Protein AF-C8VYM4-F1 (afdb_monomer)

Solvent-accessible surface area (backbone atoms only — not comparable to full-atom values): 9733 Å² total; per-residue (Å²): 138,80,90,66,88,85,60,57,69,68,58,53,54,53,59,56,60,54,55,56,54,57,58,52,50,49,49,43,33,50,73,73,70,37,38,70,74,72,83,70,82,66,89,59,61,75,85,69,66,100,54,96,70,79,81,69,84,85,53,58,70,70,40,48,51,52,48,50,53,35,50,50,50,46,53,50,47,36,49,53,30,52,52,53,52,51,50,39,50,53,47,23,69,76,39,28,69,62,49,64,72,62,46,86,72,89,72,96,69,86,90,58,82,61,53,53,58,67,56,44,50,52,39,52,51,51,53,47,62,76,45,43,76,82,39,61,90,36,69,65,44,51,54,53,54,59,59,63,52,54,71,54,54,62,56,51,67,76,71,110

Mean predicted aligned error: 9.29 Å

Secondary structure (DSSP, 8-state):
----TTS-HHHHHHHHHTTHHHHHHHHHIIIII-TTS-----TTS----S-S----TTS-HHHHHHHHHHHHHHHHHHHHHHHHHHHHHHHHHHSHHHHHHH--S--S----SSPPHHHHHHHHHHHHHHTGGGGTTSHHHHHHHHHHHHHHHHHHHTT-

pLDDT: mean 84.78, std 12.16, range [42.75, 96.0]

Radius of gyration: 23.22 Å; Cα contacts (8 Å, |Δi|>4): 85; chains: 1; bounding box: 75×48×58 Å

Foldseek 3Di:
DDPDPPDDPVVVVVVVVCPCVVVVLVVCLCPVVNLVVDAQDDPLDDPDDPDPDDDPVPGDPVSVVRVVVRVVVSVVSSVVSSVLLVVLQVCQVPPLPVLVVQQPDDDPDDPDSRDDSNSSVRSVVVVCVVCVVVCCVPPVNVVVVVVVVVVVVVVVVVVD

Structure (mmCIF, N/CA/C/O backbone):
data_AF-C8VYM4-F1
#
_entry.id   AF-C8VYM4-F1
#
loop_
_atom_site.group_PDB
_atom_site.id
_atom_site.type_symbol
_atom_site.label_atom_id
_atom_site.label_alt_id
_atom_site.label_comp_id
_atom_site.label_asym_id
_atom_site.label_entity_id
_atom_site.label_seq_id
_atom_site.pdbx_PDB_ins_code
_atom_site.Cartn_x
_atom_site.Cartn_y
_atom_site.Cartn_z
_atom_site.occupancy
_atom_site.B_iso_or_equiv
_atom_site.auth_seq_id
_atom_site.auth_comp_id
_atom_site.auth_asym_id
_atom_site.auth_atom_id
_atom_site.pdbx_PDB_model_num
ATOM 1 N N . MET A 1 1 ? 16.962 20.087 2.591 1.00 57.53 1 MET A N 1
ATOM 2 C CA . MET A 1 1 ?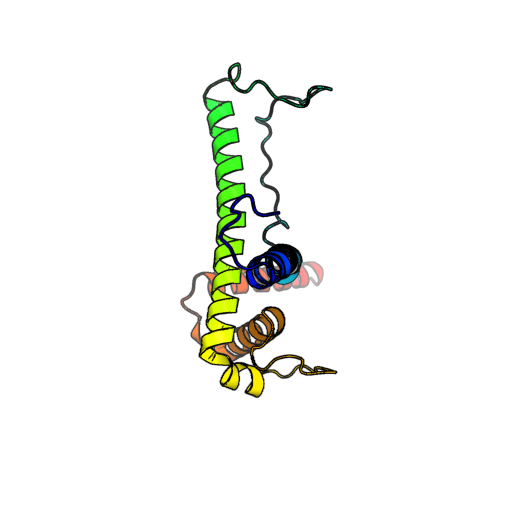 18.152 20.945 2.750 1.00 57.53 1 MET A CA 1
ATOM 3 C C . MET A 1 1 ? 19.088 20.235 3.710 1.00 57.53 1 MET A C 1
ATOM 5 O O . MET A 1 1 ? 18.606 19.774 4.736 1.00 57.53 1 MET A O 1
ATOM 9 N N . CYS A 1 2 ? 20.340 20.010 3.312 1.00 72.62 2 CYS A N 1
ATOM 10 C CA . CYS A 1 2 ? 21.289 19.152 4.026 1.00 72.62 2 CYS A CA 1
ATOM 11 C C . CYS A 1 2 ? 22.200 20.003 4.922 1.00 72.62 2 CYS A C 1
ATOM 13 O O . CYS A 1 2 ? 22.616 21.077 4.496 1.00 72.62 2 CYS A O 1
ATOM 15 N N . SER A 1 3 ? 22.477 19.544 6.145 1.00 83.31 3 SER A N 1
ATOM 16 C CA . SER A 1 3 ? 23.351 20.244 7.104 1.00 83.31 3 SER A CA 1
ATOM 17 C C . SER A 1 3 ? 24.808 19.774 7.050 1.00 83.31 3 SER A C 1
ATOM 19 O O . SER A 1 3 ? 25.659 20.381 7.691 1.00 83.31 3 SER A O 1
ATOM 21 N N . ASP A 1 4 ? 25.093 18.701 6.309 1.00 83.38 4 ASP A N 1
ATOM 22 C CA . ASP A 1 4 ? 26.449 18.186 6.130 1.00 83.38 4 ASP A CA 1
ATOM 23 C C . ASP A 1 4 ? 27.132 18.892 4.952 1.00 83.38 4 ASP A C 1
ATOM 25 O O . ASP A 1 4 ? 26.641 18.863 3.822 1.00 83.38 4 ASP A O 1
ATOM 29 N N . LEU A 1 5 ? 28.261 19.543 5.237 1.00 83.81 5 LEU A N 1
ATOM 30 C CA . LEU A 1 5 ? 29.068 20.303 4.278 1.00 83.81 5 LEU A CA 1
ATOM 31 C C . LEU A 1 5 ? 30.008 19.415 3.448 1.00 83.81 5 LEU A C 1
ATOM 33 O O . LEU A 1 5 ? 30.591 19.899 2.482 1.00 83.81 5 LEU A O 1
ATOM 37 N N . ASN A 1 6 ? 30.162 18.135 3.804 1.00 91.00 6 ASN A N 1
ATOM 38 C CA . ASN A 1 6 ? 31.071 17.211 3.117 1.00 91.00 6 ASN A CA 1
ATOM 39 C C . ASN A 1 6 ? 30.412 16.462 1.949 1.00 91.00 6 ASN A C 1
ATOM 41 O O . ASN A 1 6 ? 31.093 15.756 1.204 1.00 91.00 6 ASN A O 1
ATOM 45 N N . ILE A 1 7 ? 29.090 16.571 1.791 1.00 89.50 7 ILE A N 1
ATOM 46 C CA . ILE A 1 7 ? 28.355 15.876 0.733 1.00 89.50 7 ILE A CA 1
ATOM 47 C C . ILE A 1 7 ? 28.466 16.662 -0.572 1.00 89.50 7 ILE A C 1
ATOM 49 O O . ILE A 1 7 ? 28.211 17.864 -0.620 1.00 89.50 7 ILE A O 1
ATOM 53 N N . ASP A 1 8 ? 28.781 15.949 -1.652 1.00 92.50 8 ASP A N 1
ATOM 54 C CA . ASP A 1 8 ? 28.800 16.514 -2.997 1.00 92.50 8 ASP A CA 1
ATOM 55 C C . ASP A 1 8 ? 27.452 17.195 -3.358 1.00 92.50 8 ASP A C 1
ATOM 57 O O . ASP A 1 8 ? 26.386 16.578 -3.206 1.00 92.50 8 ASP A O 1
ATOM 61 N N . PRO A 1 9 ? 27.461 18.444 -3.868 1.00 90.69 9 PRO A N 1
ATOM 62 C CA . PRO A 1 9 ? 26.241 19.189 -4.175 1.00 90.69 9 PRO A CA 1
ATOM 63 C C . PRO A 1 9 ? 25.278 18.473 -5.134 1.00 90.69 9 PRO A C 1
ATOM 65 O O . PRO A 1 9 ? 24.059 18.578 -4.964 1.00 90.69 9 PRO A O 1
ATOM 68 N N . LEU A 1 10 ? 25.779 17.713 -6.118 1.00 93.00 10 LEU A N 1
ATOM 69 C CA . LEU A 1 10 ? 24.917 16.986 -7.059 1.00 93.00 10 LEU A CA 1
ATOM 70 C C . LEU A 1 10 ? 24.169 15.852 -6.355 1.00 93.00 10 LEU A C 1
ATOM 72 O O . LEU A 1 10 ? 22.995 15.610 -6.649 1.00 93.00 10 LEU A O 1
ATOM 76 N N . ASN A 1 11 ? 24.807 15.191 -5.387 1.00 91.94 11 ASN A N 1
ATOM 77 C CA . ASN A 1 11 ? 24.158 14.171 -4.569 1.00 91.94 11 ASN A CA 1
ATOM 78 C C . ASN A 1 11 ? 23.059 14.760 -3.677 1.00 91.94 11 ASN A C 1
ATOM 80 O O . ASN A 1 11 ? 22.003 14.141 -3.545 1.00 91.94 11 ASN A O 1
ATOM 84 N N . VAL A 1 12 ? 23.245 15.967 -3.129 1.00 92.12 12 VAL A N 1
ATOM 85 C CA . VAL A 1 12 ? 22.196 16.656 -2.353 1.00 92.12 12 VAL A CA 1
ATOM 86 C C . VAL A 1 12 ? 20.978 16.960 -3.226 1.00 92.12 12 VAL A C 1
ATOM 88 O O . VAL A 1 12 ? 19.845 16.682 -2.825 1.00 92.12 12 VAL A O 1
ATOM 91 N N . ILE A 1 13 ? 21.196 17.484 -4.436 1.00 92.50 13 ILE A N 1
ATOM 92 C CA . ILE A 1 13 ? 20.112 17.782 -5.384 1.00 92.50 13 ILE A CA 1
ATOM 93 C C . ILE A 1 13 ? 19.392 16.493 -5.795 1.00 92.50 13 ILE A C 1
ATOM 95 O O . ILE A 1 13 ? 18.161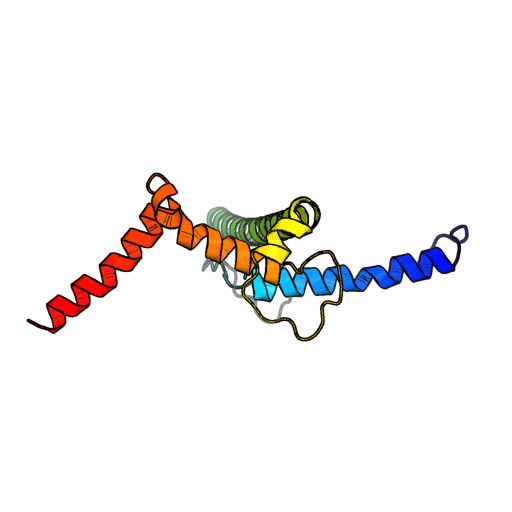 16.448 -5.790 1.00 92.50 13 ILE A O 1
ATOM 99 N N . ARG A 1 14 ? 20.138 15.424 -6.093 1.00 92.56 14 ARG A N 1
ATOM 100 C CA . ARG A 1 14 ? 19.576 14.112 -6.444 1.00 92.56 14 ARG A CA 1
ATOM 101 C C . ARG A 1 14 ? 18.788 13.490 -5.288 1.00 92.56 14 ARG A C 1
ATOM 103 O O . ARG A 1 14 ? 17.707 12.958 -5.504 1.00 92.56 14 ARG A O 1
ATOM 110 N N . ALA A 1 15 ? 19.286 13.560 -4.058 1.00 90.69 15 ALA A N 1
ATOM 111 C CA . ALA A 1 15 ? 18.559 13.064 -2.893 1.00 90.69 15 ALA A CA 1
ATOM 112 C C . ALA A 1 15 ? 17.254 13.846 -2.680 1.00 90.69 15 ALA A C 1
ATOM 114 O O . ALA A 1 15 ? 16.203 13.257 -2.431 1.00 90.69 15 ALA A O 1
ATOM 115 N N . TYR A 1 16 ? 17.304 15.173 -2.835 1.00 92.38 16 TYR A N 1
ATOM 116 C CA . TYR A 1 16 ? 16.123 16.019 -2.712 1.00 92.38 16 TYR A CA 1
ATOM 117 C C . TYR A 1 16 ? 15.109 15.781 -3.835 1.00 92.38 16 TYR A C 1
ATOM 119 O O . TYR A 1 16 ? 13.905 15.810 -3.575 1.00 92.38 16 TYR A O 1
ATOM 127 N N . SER A 1 17 ? 15.564 15.486 -5.058 1.00 92.25 17 SER A N 1
ATOM 128 C CA . SER A 1 17 ? 14.656 15.161 -6.158 1.00 92.25 17 SER A CA 1
ATOM 129 C C . SER A 1 17 ? 13.831 13.915 -5.845 1.00 92.25 17 SER A C 1
ATOM 131 O O . SER A 1 17 ? 12.649 13.901 -6.146 1.00 92.25 17 SER A O 1
ATOM 133 N N . TYR A 1 18 ? 14.351 12.926 -5.114 1.00 92.38 18 TYR A N 1
ATOM 134 C CA . TYR A 1 18 ? 13.556 11.763 -4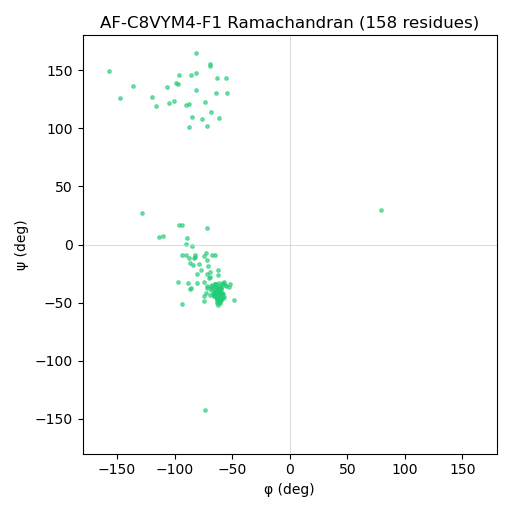.707 1.00 92.38 18 TYR A CA 1
ATOM 135 C C . TYR A 1 18 ? 12.438 12.057 -3.697 1.00 92.38 18 TYR A C 1
ATOM 137 O O . TYR A 1 18 ? 11.590 11.190 -3.484 1.00 92.38 18 TYR A O 1
ATOM 145 N N . ARG A 1 19 ? 12.356 13.263 -3.115 1.00 92.38 19 ARG A N 1
ATOM 146 C CA . ARG A 1 19 ? 11.287 13.622 -2.166 1.00 92.38 19 ARG A CA 1
ATOM 147 C C . ARG A 1 19 ? 9.885 13.467 -2.77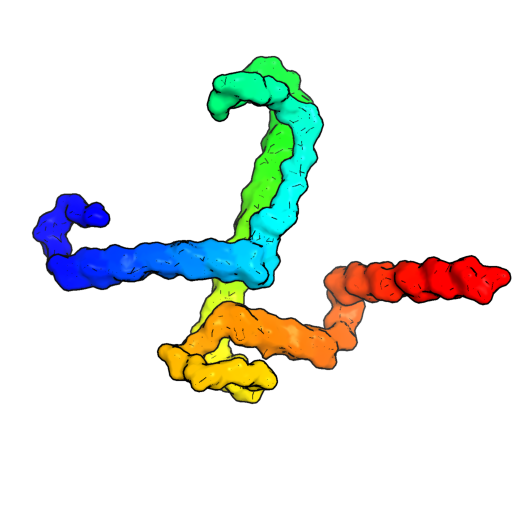2 1.00 92.38 19 ARG A C 1
ATOM 149 O O . ARG A 1 19 ? 8.969 13.072 -2.052 1.00 92.38 19 ARG A O 1
ATOM 156 N N . PHE A 1 20 ? 9.713 13.705 -4.080 1.00 92.25 20 PHE A N 1
ATOM 157 C CA . PHE A 1 20 ? 8.406 13.538 -4.737 1.00 92.25 20 PHE A CA 1
ATOM 158 C C . PHE A 1 20 ? 7.899 12.089 -4.676 1.00 92.25 20 PHE A C 1
ATOM 160 O O . PHE A 1 20 ? 6.695 11.861 -4.768 1.00 92.25 20 PHE A O 1
ATOM 167 N N . LYS A 1 21 ? 8.783 11.093 -4.487 1.00 90.81 21 LYS A N 1
ATOM 168 C CA . LYS A 1 21 ? 8.375 9.683 -4.393 1.00 90.81 21 LYS A CA 1
ATOM 169 C C . LYS A 1 21 ? 7.395 9.447 -3.247 1.00 90.81 21 LYS A C 1
ATOM 171 O O . LYS A 1 21 ? 6.486 8.645 -3.402 1.00 90.81 21 LYS A O 1
ATOM 176 N N . ILE A 1 22 ? 7.523 10.180 -2.139 1.00 91.62 22 ILE A N 1
ATOM 177 C CA . ILE A 1 22 ? 6.571 10.095 -1.023 1.00 91.62 22 ILE A CA 1
ATOM 178 C C . ILE A 1 22 ? 5.175 10.560 -1.466 1.00 91.62 22 ILE A C 1
ATOM 180 O O . ILE A 1 22 ? 4.182 9.916 -1.145 1.00 91.62 22 ILE A O 1
ATOM 184 N N . GLU A 1 23 ? 5.088 11.638 -2.248 1.00 94.38 23 GLU A N 1
ATOM 185 C CA . GLU A 1 23 ? 3.818 12.159 -2.774 1.00 94.38 23 GLU A CA 1
ATOM 186 C C . GLU A 1 23 ? 3.169 11.161 -3.748 1.00 94.38 23 GLU A C 1
ATOM 188 O O . GLU A 1 23 ? 1.961 10.923 -3.683 1.00 94.38 23 GLU A O 1
ATOM 193 N N . VAL A 1 24 ? 3.977 10.512 -4.595 1.00 91.38 24 VAL A N 1
ATOM 194 C CA . VAL A 1 24 ? 3.519 9.435 -5.489 1.00 91.38 24 VAL A CA 1
ATOM 195 C C . VAL A 1 24 ? 3.016 8.234 -4.686 1.00 91.38 24 VAL A C 1
ATOM 197 O O . VAL A 1 24 ? 1.905 7.770 -4.937 1.00 91.38 24 VAL A O 1
ATOM 200 N N . SER A 1 25 ? 3.754 7.782 -3.671 1.00 92.00 25 SER A N 1
ATOM 201 C CA . SER A 1 25 ? 3.316 6.690 -2.795 1.00 92.00 25 SER A CA 1
ATOM 202 C C . SER A 1 25 ? 2.005 7.020 -2.078 1.00 92.00 25 SER A C 1
ATOM 204 O O . SER A 1 25 ? 1.101 6.189 -2.044 1.00 92.00 25 SER A O 1
ATOM 206 N N . PHE A 1 26 ? 1.837 8.247 -1.569 1.00 93.12 26 PHE A N 1
ATOM 207 C CA . PHE A 1 26 ? 0.565 8.677 -0.980 1.00 93.12 26 PHE A CA 1
ATOM 208 C C . PHE A 1 26 ? -0.574 8.702 -2.000 1.00 93.12 26 PHE A C 1
ATOM 210 O O . PHE A 1 26 ? -1.698 8.323 -1.665 1.00 93.12 26 PHE A O 1
ATOM 217 N N . LYS A 1 27 ? -0.305 9.107 -3.247 1.00 93.50 27 LYS A N 1
ATOM 218 C CA . LYS A 1 27 ? -1.293 9.064 -4.330 1.00 93.50 27 LYS A CA 1
ATOM 219 C C . LYS A 1 27 ? -1.753 7.630 -4.594 1.00 93.50 27 LYS A C 1
ATOM 221 O O . LYS A 1 27 ? -2.959 7.397 -4.649 1.00 93.50 27 LYS A O 1
ATOM 226 N N . VAL A 1 28 ? -0.823 6.680 -4.701 1.00 93.69 28 VAL A N 1
ATOM 227 C CA . VAL A 1 28 ? -1.128 5.249 -4.875 1.00 93.69 28 VAL A CA 1
ATOM 228 C C . VAL A 1 28 ? -1.930 4.732 -3.681 1.00 93.69 28 VAL A C 1
ATOM 230 O O . VAL A 1 28 ? -3.004 4.158 -3.842 1.00 93.69 28 VAL A O 1
ATOM 233 N N . MET A 1 29 ? -1.479 5.018 -2.465 1.00 93.50 29 MET A N 1
ATOM 234 C CA . MET A 1 29 ? -2.135 4.551 -1.250 1.00 93.50 29 MET A CA 1
ATOM 235 C C . MET A 1 29 ? -3.569 5.086 -1.103 1.00 93.50 29 MET A C 1
ATOM 237 O O . MET A 1 29 ? -4.477 4.357 -0.704 1.00 93.50 29 MET A O 1
ATOM 241 N N . LYS A 1 30 ? -3.796 6.350 -1.475 1.00 92.69 30 LYS A N 1
ATOM 242 C CA . LYS A 1 30 ? -5.114 6.991 -1.433 1.00 92.69 30 LYS A CA 1
ATOM 243 C C . LYS A 1 30 ? -6.045 6.514 -2.545 1.00 92.69 30 LYS A C 1
ATOM 245 O O . LYS A 1 30 ? -7.202 6.224 -2.263 1.00 92.69 30 LYS A O 1
ATOM 250 N N . HIS A 1 31 ? -5.575 6.491 -3.791 1.00 93.12 31 HIS A N 1
ATOM 251 C CA . HIS A 1 31 ? -6.442 6.302 -4.958 1.00 93.12 31 HIS A CA 1
ATOM 252 C C . HIS A 1 31 ? -6.503 4.861 -5.456 1.00 93.12 31 HIS A C 1
ATOM 254 O O . HIS A 1 31 ? -7.540 4.454 -5.968 1.00 93.12 31 HIS A O 1
ATOM 260 N N . LEU A 1 32 ? -5.417 4.102 -5.314 1.00 92.69 32 LEU A N 1
ATOM 261 C CA . LEU A 1 32 ? -5.335 2.734 -5.812 1.00 92.69 32 LEU A CA 1
ATOM 262 C C . LEU A 1 32 ? -5.721 1.721 -4.729 1.00 92.69 32 LEU A C 1
ATOM 264 O O . LEU A 1 32 ? -6.574 0.868 -4.957 1.00 92.69 32 LEU A O 1
ATOM 268 N N . ILE A 1 33 ? -5.111 1.831 -3.545 1.00 93.00 33 ILE A N 1
ATOM 269 C CA . ILE A 1 33 ? -5.363 0.900 -2.433 1.00 93.00 33 ILE A CA 1
ATOM 270 C C . ILE A 1 33 ? -6.576 1.319 -1.599 1.00 93.00 33 ILE A C 1
ATOM 272 O O . ILE A 1 33 ? -7.348 0.470 -1.160 1.00 93.00 33 ILE A O 1
ATOM 276 N N . GLY A 1 34 ? -6.764 2.623 -1.387 1.00 92.19 34 GLY A N 1
ATOM 277 C CA . GLY A 1 34 ? -7.852 3.140 -0.559 1.00 92.19 34 GLY A CA 1
ATOM 278 C C . GLY A 1 34 ? -7.578 3.041 0.944 1.00 92.19 34 GLY A C 1
ATOM 279 O O . GLY A 1 34 ? -8.512 2.951 1.741 1.00 92.19 34 GLY A O 1
ATOM 280 N N . SER A 1 35 ? -6.312 3.100 1.364 1.00 91.62 35 SER A N 1
ATOM 281 C CA . SER A 1 35 ? -5.904 2.947 2.775 1.00 91.62 35 SER A CA 1
ATOM 282 C C . SER A 1 35 ? -6.404 4.061 3.698 1.00 91.62 35 SER A C 1
ATOM 284 O O . SER A 1 35 ? -6.287 3.958 4.913 1.00 91.62 35 SER A O 1
ATOM 286 N N . PHE A 1 36 ? -6.973 5.126 3.130 1.00 89.12 36 PHE A N 1
ATOM 287 C CA . PHE A 1 36 ? -7.591 6.239 3.857 1.00 89.12 36 PHE A CA 1
ATOM 288 C C . PHE A 1 36 ? -9.109 6.325 3.647 1.00 89.12 36 PHE A C 1
ATOM 290 O O . PHE A 1 36 ? -9.737 7.299 4.054 1.00 89.12 36 PHE A O 1
ATOM 297 N N . CYS A 1 37 ? -9.717 5.346 2.971 1.00 88.00 37 CYS A N 1
ATOM 298 C CA . CYS A 1 37 ? -11.145 5.388 2.654 1.00 88.00 37 CYS A CA 1
ATOM 299 C C . CYS A 1 37 ? -12.033 5.039 3.855 1.00 88.00 37 CYS A C 1
ATOM 301 O O . CYS A 1 37 ? -13.204 5.415 3.866 1.00 88.00 37 CYS A O 1
ATOM 303 N N . TYR A 1 38 ? -11.501 4.339 4.860 1.00 87.00 38 TYR A N 1
ATOM 304 C CA . TYR A 1 38 ? -12.266 3.917 6.028 1.00 87.00 38 TYR A CA 1
ATOM 305 C C . TYR A 1 38 ? -11.907 4.733 7.270 1.00 87.00 38 TYR A C 1
ATOM 307 O O . TYR A 1 38 ? -10.734 4.941 7.570 1.00 87.00 38 TYR A O 1
ATOM 315 N N . HIS A 1 39 ? -12.932 5.158 8.009 1.00 83.50 39 HIS A N 1
ATOM 316 C CA . HIS A 1 39 ? -12.787 5.877 9.271 1.00 83.50 39 HIS A CA 1
ATOM 317 C C . HIS A 1 39 ? -13.369 5.031 10.404 1.00 83.50 39 HIS A C 1
ATOM 319 O O . HIS A 1 39 ? -14.562 4.720 10.404 1.00 83.50 39 HIS A O 1
ATOM 325 N N . PHE A 1 40 ? -12.536 4.672 11.382 1.00 87.94 40 PHE A N 1
ATOM 326 C CA . PHE A 1 40 ? -12.989 4.002 12.600 1.00 87.94 40 PHE A CA 1
ATOM 327 C C . PHE A 1 40 ? -13.446 5.061 13.608 1.00 87.94 40 PHE A C 1
ATOM 329 O O . PHE A 1 40 ? -12.634 5.813 14.144 1.00 87.94 40 PHE A O 1
ATOM 336 N N . TRP A 1 41 ? -14.756 5.139 13.844 1.00 84.50 41 TRP A N 1
ATOM 337 C CA . TRP A 1 41 ? -15.359 6.101 14.768 1.00 84.50 41 TRP A CA 1
ATOM 338 C C . TRP A 1 41 ? -15.603 5.490 16.147 1.00 84.50 41 TRP A C 1
ATOM 340 O O . TRP A 1 41 ? -15.980 4.326 16.267 1.00 84.50 41 TRP A O 1
ATOM 350 N N . THR A 1 42 ? -15.466 6.311 17.190 1.00 85.19 42 THR A N 1
ATOM 351 C CA . THR A 1 42 ? -15.852 5.950 18.558 1.00 85.19 42 THR A CA 1
ATOM 352 C C . THR A 1 42 ? -16.592 7.089 19.246 1.00 85.19 42 THR A C 1
ATOM 354 O O . THR A 1 42 ? -16.184 8.247 19.185 1.00 85.19 42 THR A O 1
ATOM 357 N N . LEU A 1 43 ? -17.677 6.751 19.948 1.00 83.56 43 LEU A N 1
ATOM 358 C CA . LEU A 1 43 ? -18.442 7.689 20.781 1.00 83.56 43 LEU A CA 1
ATOM 359 C C . LEU A 1 43 ? -17.718 8.039 22.090 1.00 83.56 43 LEU A C 1
ATOM 361 O O . LEU A 1 43 ? -18.150 8.929 22.819 1.00 83.56 43 LEU A O 1
ATOM 365 N N . ALA A 1 44 ? -16.627 7.335 22.411 1.00 84.88 44 ALA A N 1
ATOM 366 C CA . ALA A 1 44 ? -15.838 7.581 23.612 1.00 84.88 44 ALA A CA 1
ATOM 367 C C . ALA A 1 44 ? -15.017 8.880 23.539 1.00 84.88 44 ALA A C 1
ATOM 369 O O . ALA A 1 44 ? -14.511 9.320 24.572 1.00 84.88 44 ALA A O 1
ATOM 370 N N . TRP A 1 45 ? -14.888 9.486 22.350 1.00 80.44 45 TRP A N 1
ATOM 371 C CA . TRP A 1 45 ? -14.098 10.697 22.154 1.00 80.44 45 TRP A CA 1
ATOM 372 C C . TRP A 1 45 ? -14.686 11.877 22.944 1.00 80.44 45 TRP A C 1
ATOM 374 O O . TRP A 1 45 ? -15.892 12.136 22.854 1.00 80.44 45 TRP A O 1
ATOM 384 N N . PRO A 1 46 ? -13.877 12.616 23.726 1.00 79.56 46 PRO A N 1
ATOM 385 C CA . PRO A 1 46 ? -14.360 13.821 24.383 1.00 79.56 46 PRO A CA 1
ATOM 386 C C . PRO A 1 46 ? -14.766 14.859 23.330 1.00 79.56 46 PRO A C 1
ATOM 388 O O . PRO A 1 46 ? -14.121 14.987 22.289 1.00 79.56 46 PRO A O 1
ATOM 391 N N . LYS A 1 47 ? -15.832 15.622 23.603 1.00 72.88 47 LYS A N 1
ATOM 392 C CA . LYS A 1 47 ? -16.245 16.727 22.730 1.00 72.88 47 LYS A CA 1
ATOM 393 C C . LYS A 1 47 ? -15.113 17.749 22.669 1.00 72.88 47 LYS A C 1
ATOM 395 O O . LYS A 1 47 ? -14.848 18.446 23.648 1.00 72.88 47 LYS A O 1
ATOM 400 N N . LEU A 1 48 ? -14.448 17.817 21.524 1.00 66.94 48 LEU A N 1
ATOM 401 C CA . LEU A 1 48 ? -13.433 18.819 21.263 1.00 66.94 48 LEU A CA 1
ATOM 402 C C . LEU A 1 48 ? -14.165 20.137 20.975 1.00 66.94 48 LEU A C 1
ATOM 404 O O . LEU A 1 48 ? -14.861 20.257 19.972 1.00 66.94 48 LEU A O 1
ATOM 408 N N . GLY A 1 49 ? -14.106 21.081 21.918 1.00 67.38 49 GLY A N 1
ATOM 409 C CA . GLY A 1 49 ? -14.575 22.453 21.694 1.00 67.38 49 GLY A CA 1
ATOM 410 C C . GLY A 1 49 ? -13.594 23.227 20.804 1.00 67.38 49 GLY A C 1
ATOM 411 O O . GLY A 1 49 ? -12.940 22.655 19.943 1.00 67.38 49 GLY A O 1
ATOM 412 N N . ASN A 1 50 ? -13.381 24.517 21.076 1.00 62.00 50 ASN A N 1
ATOM 413 C CA . ASN A 1 50 ? -12.398 25.351 20.356 1.00 62.00 50 ASN A CA 1
ATOM 414 C C . ASN A 1 50 ? -10.920 25.033 20.686 1.00 62.00 50 ASN A C 1
ATOM 416 O O . ASN A 1 50 ? -10.038 25.847 20.420 1.00 62.00 50 ASN A O 1
ATOM 420 N N . LYS A 1 51 ? -10.632 23.896 21.327 1.00 63.72 51 LYS A N 1
ATOM 421 C CA . LYS A 1 51 ? -9.271 23.504 21.715 1.00 63.72 51 LYS A CA 1
ATOM 422 C C . LYS A 1 51 ? -8.708 22.526 20.690 1.00 63.72 51 LYS A C 1
ATOM 424 O O . LYS A 1 51 ? -9.411 21.629 20.251 1.00 63.72 51 LYS A O 1
ATOM 429 N N . THR A 1 52 ? -7.434 22.676 20.340 1.00 64.06 52 THR A N 1
ATOM 430 C CA . THR A 1 52 ? -6.722 21.778 19.413 1.00 64.06 52 THR A CA 1
ATOM 431 C C . THR A 1 52 ? -6.268 20.476 20.076 1.00 64.06 52 THR A C 1
ATOM 433 O O . THR A 1 52 ? -5.975 19.508 19.381 1.00 64.06 52 THR A O 1
ATOM 436 N N . THR A 1 53 ? -6.240 20.429 21.411 1.00 64.50 53 THR A N 1
ATOM 437 C CA . THR A 1 53 ? -5.826 19.264 22.199 1.00 64.50 53 THR A CA 1
ATOM 438 C C . THR A 1 53 ? -6.961 18.787 23.103 1.00 64.50 53 THR A C 1
ATOM 440 O O . THR A 1 53 ? -7.541 19.557 23.871 1.00 64.50 53 THR A O 1
ATOM 443 N N . SER A 1 54 ? -7.289 17.498 23.011 1.00 65.75 54 SER A N 1
ATOM 444 C CA . SER A 1 54 ? -8.176 16.814 23.954 1.00 65.75 54 SER A CA 1
ATOM 445 C C . SER A 1 54 ? -7.361 16.228 25.104 1.00 65.75 54 SER A C 1
ATOM 447 O O . SER A 1 54 ? -6.532 15.350 24.868 1.00 65.75 54 SER A O 1
ATOM 449 N N . ASP A 1 55 ? -7.632 16.653 26.338 1.00 68.44 55 ASP A N 1
ATOM 450 C CA . ASP A 1 55 ? -7.033 16.048 27.532 1.00 68.44 55 ASP A CA 1
ATOM 451 C C . ASP A 1 55 ? -7.643 14.656 27.768 1.00 68.44 55 ASP A C 1
ATOM 453 O O . ASP A 1 55 ? -8.771 14.514 28.245 1.00 68.44 55 ASP A O 1
ATOM 457 N N . LEU A 1 56 ? -6.901 13.608 27.398 1.00 70.75 56 LEU A N 1
ATOM 458 C CA . LEU A 1 56 ? -7.331 12.205 27.521 1.00 70.75 56 LEU A CA 1
ATOM 459 C C . LEU A 1 56 ? -7.104 11.622 28.928 1.00 70.75 56 LEU A C 1
ATOM 461 O O . LEU A 1 56 ? -7.617 10.548 29.249 1.00 70.75 56 LEU A O 1
ATOM 465 N N . THR A 1 57 ? -6.353 12.322 29.779 1.00 71.81 57 THR A N 1
ATOM 466 C CA . THR A 1 57 ? -5.964 11.889 31.132 1.00 71.81 57 THR A CA 1
ATOM 467 C C . THR A 1 57 ? -7.130 11.843 32.118 1.00 71.81 57 THR A C 1
ATOM 469 O O . THR A 1 57 ? -7.125 11.008 33.014 1.00 71.81 57 THR A O 1
ATOM 472 N N . ASN A 1 58 ? -8.165 12.664 31.916 1.00 72.56 58 ASN A N 1
ATOM 473 C CA . ASN A 1 58 ? -9.342 12.731 32.794 1.00 72.56 58 ASN A CA 1
ATOM 474 C C . ASN A 1 58 ? -10.473 11.760 32.396 1.00 72.56 58 ASN A C 1
ATOM 476 O O . ASN A 1 58 ? -11.572 11.821 32.950 1.00 72.56 58 ASN A O 1
ATOM 480 N N . LEU A 1 59 ? -10.252 10.888 31.407 1.00 77.56 59 LEU A N 1
ATOM 481 C CA . LEU A 1 59 ? -11.256 9.924 30.953 1.00 77.56 59 LEU A CA 1
ATOM 482 C C . LEU A 1 59 ? -11.235 8.641 31.794 1.00 77.56 59 LEU A C 1
ATOM 484 O O . LEU A 1 59 ? -10.183 8.147 32.182 1.00 77.56 59 LEU A O 1
ATOM 488 N N . SER A 1 60 ? -12.409 8.036 31.990 1.00 82.56 60 SER A N 1
ATOM 489 C CA . SER A 1 60 ? -12.527 6.688 32.564 1.00 82.56 60 SER A CA 1
ATOM 490 C C . SER A 1 60 ? -11.703 5.669 31.767 1.00 82.56 60 SER A C 1
ATOM 492 O O . SER A 1 60 ? -11.741 5.705 30.531 1.00 82.56 60 SER A O 1
ATOM 494 N N . SER A 1 61 ? -11.084 4.697 32.442 1.00 84.06 61 SER A N 1
ATOM 495 C CA . SER A 1 61 ? -10.233 3.667 31.820 1.00 84.06 61 SER A CA 1
ATOM 496 C C . SER A 1 61 ? -10.913 2.928 30.658 1.00 84.06 61 SER A C 1
ATOM 498 O O . SER A 1 61 ? -10.286 2.677 29.634 1.00 84.06 61 SER A O 1
ATOM 500 N N . GLN A 1 62 ? -12.222 2.660 30.749 1.00 86.50 62 GLN A N 1
ATOM 501 C CA . GLN A 1 62 ? -12.983 2.010 29.673 1.00 86.50 62 GLN A CA 1
ATOM 502 C C . GLN A 1 62 ? -13.060 2.865 28.393 1.00 86.50 62 GLN A C 1
ATOM 504 O O . GLN A 1 62 ? -12.899 2.358 27.285 1.00 86.50 62 GLN A O 1
ATOM 509 N N . LYS A 1 63 ? -13.262 4.183 28.521 1.00 86.12 63 LYS A N 1
ATOM 510 C CA . LYS A 1 63 ? -13.273 5.104 27.370 1.00 86.12 63 LYS A CA 1
ATOM 511 C C . LYS A 1 63 ? -11.886 5.246 26.747 1.00 86.12 63 LYS A C 1
ATOM 513 O O . LYS A 1 63 ? -11.783 5.289 25.525 1.00 86.12 63 LYS A O 1
ATOM 518 N N . GLN A 1 64 ? -10.831 5.262 27.563 1.00 86.19 64 GLN A N 1
ATOM 519 C CA . GLN A 1 64 ? -9.451 5.270 27.070 1.00 86.19 64 GLN A CA 1
ATOM 520 C C . GLN A 1 64 ? -9.142 4.014 26.247 1.00 86.19 64 GLN A C 1
ATOM 522 O O . GLN A 1 64 ? -8.589 4.126 25.157 1.00 86.19 64 GLN A O 1
ATOM 527 N N . GLN A 1 65 ? -9.571 2.834 26.707 1.00 89.62 65 GLN A N 1
ATOM 528 C CA . GLN A 1 65 ? -9.409 1.583 25.957 1.00 89.62 65 GLN A CA 1
ATOM 529 C C . GLN A 1 65 ? -10.141 1.602 24.608 1.00 89.62 65 GLN A C 1
ATOM 531 O O . GLN A 1 65 ? -9.587 1.152 23.605 1.00 89.62 65 GLN A O 1
ATOM 536 N N . LEU A 1 66 ? -11.360 2.152 24.550 1.00 90.19 66 LEU A N 1
ATOM 537 C CA . LEU A 1 66 ? -12.111 2.287 23.294 1.00 90.19 66 LEU A CA 1
ATOM 538 C C . LEU A 1 66 ? -11.425 3.240 22.307 1.00 90.19 66 LEU A C 1
ATOM 540 O O . LEU A 1 66 ? -11.374 2.956 21.109 1.00 90.19 66 LEU A O 1
ATOM 544 N N . ILE A 1 67 ? -10.879 4.352 22.802 1.00 89.25 67 ILE A N 1
ATOM 545 C CA . ILE A 1 67 ? -10.096 5.300 22.000 1.00 89.25 67 ILE A CA 1
ATOM 546 C C . ILE A 1 67 ? -8.828 4.627 21.471 1.00 89.25 67 ILE A C 1
ATOM 548 O O . ILE A 1 67 ? -8.598 4.641 20.264 1.00 89.25 67 ILE A O 1
ATOM 552 N N . ALA A 1 68 ? -8.058 3.973 22.343 1.00 90.75 68 ALA A N 1
ATOM 553 C CA . ALA A 1 68 ? -6.841 3.261 21.964 1.00 90.75 68 ALA A CA 1
ATOM 554 C C . ALA A 1 68 ? -7.118 2.164 20.925 1.00 90.75 68 ALA A C 1
ATOM 556 O O . ALA A 1 68 ? -6.397 2.052 19.940 1.00 90.75 68 ALA A O 1
ATOM 557 N N . SER A 1 69 ? -8.206 1.408 21.088 1.00 92.06 69 SER A N 1
ATOM 558 C CA . SER A 1 69 ? -8.614 0.375 20.126 1.00 92.06 69 SER A CA 1
ATOM 559 C C . SER A 1 69 ? -8.978 0.968 18.764 1.00 92.06 69 SER A C 1
ATOM 561 O O . SER A 1 69 ? -8.654 0.387 17.732 1.00 92.06 69 SER A O 1
ATOM 563 N N . SER A 1 70 ? -9.621 2.139 18.752 1.00 91.88 70 SER A N 1
ATOM 564 C CA . SER A 1 70 ? -9.984 2.837 17.514 1.00 91.88 70 SER A CA 1
ATOM 565 C C . SER A 1 70 ? -8.748 3.367 16.789 1.00 91.88 70 SER A C 1
ATOM 567 O O . SER A 1 70 ? -8.628 3.185 15.582 1.00 91.88 70 SER A O 1
ATOM 569 N N . ILE A 1 71 ? -7.802 3.962 17.525 1.00 91.38 71 ILE A N 1
ATOM 570 C CA . ILE A 1 71 ? -6.518 4.421 16.977 1.00 91.38 71 ILE A CA 1
ATOM 571 C C . ILE A 1 71 ? -5.726 3.233 16.424 1.00 91.38 71 ILE A C 1
ATOM 573 O O . ILE A 1 71 ? -5.307 3.276 15.273 1.00 91.38 71 ILE A O 1
ATOM 577 N N . ASN A 1 72 ? -5.612 2.142 17.183 1.00 94.50 72 ASN A N 1
ATOM 578 C CA . ASN A 1 72 ? -4.923 0.932 16.739 1.00 94.50 72 ASN A CA 1
ATOM 579 C C . ASN A 1 72 ? -5.557 0.340 15.466 1.00 94.50 72 ASN A C 1
ATOM 581 O O . ASN A 1 72 ? -4.853 -0.118 14.571 1.00 94.50 72 ASN A O 1
ATOM 585 N N . ALA A 1 73 ? -6.888 0.391 15.338 1.00 94.06 73 ALA A N 1
ATOM 586 C CA . ALA A 1 73 ? -7.572 -0.023 14.114 1.00 94.06 73 ALA A CA 1
ATOM 587 C C . ALA A 1 73 ? -7.247 0.892 12.917 1.00 94.06 73 ALA A C 1
ATOM 589 O O . ALA A 1 73 ? -7.011 0.388 11.818 1.00 94.06 73 ALA A O 1
ATOM 590 N N . ILE A 1 74 ? -7.191 2.216 13.123 1.00 93.00 74 ILE A N 1
ATOM 591 C CA . ILE A 1 74 ? -6.787 3.187 12.090 1.00 93.00 74 ILE A CA 1
ATOM 592 C C . ILE A 1 74 ? -5.343 2.925 11.653 1.00 93.00 74 ILE A C 1
ATOM 594 O O . ILE A 1 74 ? -5.081 2.773 10.460 1.00 93.00 74 ILE A O 1
ATOM 598 N N . GLU A 1 75 ? -4.416 2.835 12.606 1.00 93.88 75 GLU A N 1
ATOM 599 C CA . GLU A 1 75 ? -2.997 2.584 12.347 1.00 93.88 75 GLU A CA 1
ATOM 600 C C . GLU A 1 75 ? -2.792 1.248 11.632 1.00 93.88 75 GLU A C 1
ATOM 602 O O . GLU A 1 75 ? -2.104 1.187 10.613 1.00 93.88 75 GLU A O 1
ATOM 607 N N . GLY A 1 76 ? -3.441 0.184 12.112 1.00 94.88 76 GLY A N 1
ATOM 608 C CA . GLY A 1 76 ? -3.397 -1.136 11.492 1.00 94.88 76 GLY A CA 1
ATOM 609 C C . GLY A 1 76 ? -3.912 -1.123 10.053 1.00 94.88 76 GLY A C 1
ATOM 610 O O . GLY A 1 76 ? -3.262 -1.665 9.161 1.00 94.88 76 GLY A O 1
ATOM 611 N N . PHE A 1 77 ? -5.040 -0.457 9.796 1.00 94.56 77 PHE A N 1
ATOM 612 C CA . PHE A 1 77 ? -5.607 -0.352 8.452 1.00 94.56 77 PHE A CA 1
ATOM 613 C C . PHE A 1 77 ? -4.679 0.388 7.480 1.00 94.56 77 PHE A C 1
ATOM 615 O O . PHE A 1 77 ? -4.424 -0.104 6.377 1.00 94.56 77 PHE A O 1
ATOM 622 N N . VAL A 1 78 ? -4.114 1.524 7.899 1.00 94.19 78 VAL A N 1
ATOM 623 C CA . VAL A 1 78 ? -3.146 2.273 7.085 1.00 94.19 78 VAL A CA 1
ATOM 624 C C . VAL A 1 78 ? -1.883 1.441 6.843 1.00 94.19 78 VAL A C 1
ATOM 626 O O . VAL A 1 78 ? -1.413 1.375 5.707 1.00 94.19 78 VAL A O 1
ATOM 629 N N . ASN A 1 79 ? -1.377 0.738 7.861 1.00 95.06 79 ASN A N 1
ATOM 630 C CA . ASN A 1 79 ? -0.208 -0.138 7.741 1.00 95.06 79 ASN A CA 1
ATOM 631 C C . ASN A 1 79 ? -0.430 -1.283 6.747 1.00 95.06 79 ASN A C 1
ATOM 633 O O . ASN A 1 79 ? 0.441 -1.536 5.913 1.00 95.06 79 ASN A O 1
ATOM 637 N N . PHE A 1 80 ? -1.593 -1.943 6.766 1.00 94.94 80 PHE A N 1
ATOM 638 C CA . PHE A 1 80 ? -1.925 -2.945 5.746 1.00 94.94 80 PHE A CA 1
ATOM 639 C C . PHE A 1 80 ? -1.932 -2.341 4.342 1.00 94.94 80 PHE A C 1
ATOM 64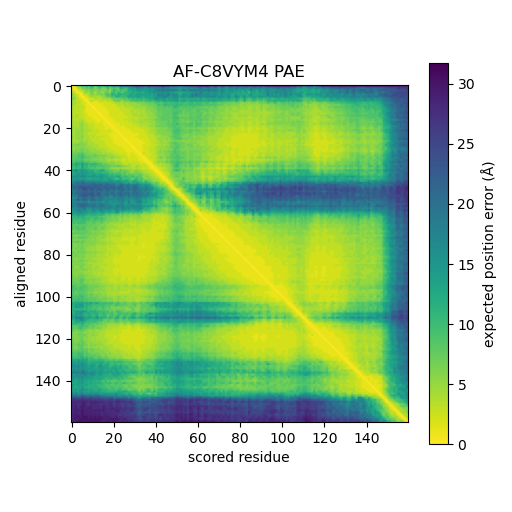1 O O . PHE A 1 80 ? -1.440 -2.957 3.398 1.00 94.94 80 PHE A O 1
ATOM 648 N N . GLY A 1 81 ? -2.420 -1.110 4.216 1.00 94.19 81 GLY A N 1
ATOM 649 C CA . GLY A 1 81 ? -2.353 -0.335 2.989 1.00 94.19 81 GLY A CA 1
ATOM 650 C C . GLY A 1 81 ? -0.930 -0.069 2.485 1.00 94.19 81 GLY A C 1
ATOM 651 O O . GLY A 1 81 ? -0.641 -0.251 1.297 1.00 94.19 81 GLY A O 1
ATOM 652 N N . CYS A 1 82 ? -0.026 0.325 3.386 1.00 94.38 82 CYS A N 1
ATOM 653 C CA . CYS A 1 82 ? 1.398 0.497 3.092 1.00 94.38 82 CYS A CA 1
ATOM 654 C C . CYS A 1 82 ? 2.033 -0.819 2.624 1.00 94.38 82 CYS A C 1
ATOM 656 O O . CYS A 1 82 ? 2.714 -0.844 1.600 1.00 94.38 82 CYS A O 1
ATOM 658 N N . ILE A 1 83 ? 1.772 -1.921 3.336 1.00 95.81 83 ILE A N 1
ATOM 659 C CA . ILE A 1 83 ? 2.298 -3.252 3.002 1.00 95.81 83 ILE A CA 1
ATOM 660 C C . ILE A 1 83 ? 1.796 -3.695 1.625 1.00 95.81 83 ILE A C 1
ATOM 662 O O . ILE A 1 83 ? 2.595 -4.122 0.796 1.00 95.81 83 ILE A O 1
ATOM 666 N N . ALA A 1 84 ? 0.499 -3.544 1.343 1.00 95.31 84 ALA A N 1
ATOM 667 C CA . ALA A 1 84 ? -0.075 -3.880 0.041 1.00 95.31 84 ALA A CA 1
ATOM 668 C C . ALA A 1 84 ? 0.582 -3.081 -1.096 1.00 95.31 84 ALA A C 1
ATOM 670 O O . ALA A 1 84 ? 0.926 -3.651 -2.131 1.00 95.31 84 ALA A O 1
ATOM 671 N N . THR A 1 85 ? 0.821 -1.783 -0.883 1.00 95.31 85 THR A N 1
ATOM 672 C CA . THR A 1 85 ? 1.532 -0.932 -1.851 1.00 95.31 85 THR A CA 1
ATOM 673 C C . THR A 1 85 ? 2.962 -1.429 -2.085 1.00 95.31 85 THR A C 1
ATOM 675 O O . THR A 1 85 ? 3.386 -1.563 -3.230 1.00 95.31 85 THR A O 1
ATOM 678 N N . GLY A 1 86 ? 3.688 -1.773 -1.017 1.00 94.88 86 GLY A N 1
ATOM 679 C CA . GLY A 1 86 ? 5.041 -2.327 -1.116 1.00 94.88 86 GLY A CA 1
ATOM 680 C C . GLY A 1 86 ? 5.086 -3.669 -1.852 1.00 94.88 86 GLY A C 1
ATOM 681 O O . GLY A 1 86 ? 5.978 -3.896 -2.665 1.00 94.88 86 GLY A O 1
ATOM 682 N N . ILE A 1 87 ? 4.093 -4.539 -1.641 1.00 95.94 87 ILE A N 1
ATOM 683 C CA . ILE A 1 87 ? 3.972 -5.808 -2.373 1.00 95.94 87 ILE A CA 1
ATOM 684 C C . ILE A 1 87 ? 3.797 -5.550 -3.874 1.00 95.94 87 ILE A C 1
ATOM 686 O O . ILE A 1 87 ? 4.479 -6.189 -4.675 1.00 95.94 87 ILE A O 1
ATOM 690 N N . LEU A 1 88 ? 2.949 -4.593 -4.271 1.00 94.94 88 LEU A N 1
ATOM 691 C CA . LEU A 1 88 ? 2.801 -4.222 -5.684 1.00 94.94 88 LEU A CA 1
ATOM 692 C C . LEU A 1 88 ? 4.126 -3.742 -6.288 1.00 94.94 88 LEU A C 1
ATOM 694 O O . LEU A 1 88 ? 4.460 -4.139 -7.400 1.00 94.94 88 LEU A O 1
ATOM 698 N N . GLN A 1 89 ? 4.900 -2.944 -5.551 1.00 94.44 89 GLN A N 1
ATOM 699 C CA . GLN A 1 89 ? 6.204 -2.447 -6.003 1.00 94.44 89 GLN A CA 1
ATOM 700 C C . GLN A 1 89 ? 7.233 -3.572 -6.164 1.00 94.44 89 GLN A C 1
ATOM 702 O O . GLN A 1 89 ? 7.947 -3.619 -7.163 1.00 94.44 89 GLN A O 1
ATOM 707 N N . ILE A 1 90 ? 7.281 -4.514 -5.219 1.00 95.88 90 ILE A N 1
ATOM 708 C CA . ILE A 1 90 ? 8.153 -5.694 -5.310 1.00 95.88 90 ILE A CA 1
ATOM 709 C C . ILE A 1 90 ? 7.779 -6.539 -6.533 1.00 95.88 90 ILE A C 1
ATOM 711 O O . ILE A 1 90 ? 8.658 -6.982 -7.271 1.00 95.88 90 ILE A O 1
ATOM 715 N N . ILE A 1 91 ? 6.482 -6.740 -6.778 1.00 95.12 91 ILE A N 1
ATOM 716 C CA . ILE A 1 91 ? 5.995 -7.477 -7.948 1.00 95.12 91 ILE A CA 1
ATOM 717 C C . ILE A 1 91 ? 6.353 -6.740 -9.247 1.00 95.12 91 ILE A C 1
ATOM 719 O O . ILE A 1 91 ? 6.805 -7.383 -10.193 1.00 95.12 91 ILE A O 1
ATOM 723 N N . ALA A 1 92 ? 6.211 -5.412 -9.283 1.00 94.00 92 ALA A N 1
ATOM 724 C CA . ALA A 1 92 ? 6.567 -4.593 -10.440 1.00 94.00 92 ALA A CA 1
ATOM 725 C C . ALA A 1 92 ? 8.039 -4.761 -10.837 1.00 94.00 92 ALA A C 1
ATOM 727 O O . ALA A 1 92 ? 8.332 -4.901 -12.019 1.00 94.00 92 ALA A O 1
ATOM 728 N N . ILE A 1 93 ? 8.944 -4.799 -9.853 1.00 94.75 93 ILE A N 1
ATOM 729 C CA . ILE A 1 93 ? 10.389 -4.946 -10.079 1.00 94.75 93 ILE A CA 1
ATOM 730 C C . ILE A 1 93 ? 10.751 -6.387 -10.468 1.00 94.75 93 ILE A C 1
ATOM 732 O O . ILE A 1 93 ? 11.529 -6.603 -11.390 1.00 94.75 93 ILE A O 1
ATOM 736 N N . ASN A 1 94 ? 10.192 -7.389 -9.785 1.00 96.00 94 ASN A N 1
ATOM 737 C CA . ASN A 1 94 ? 10.591 -8.786 -9.991 1.00 96.00 94 ASN A CA 1
ATOM 738 C C . ASN A 1 94 ? 9.950 -9.439 -11.225 1.00 96.00 94 ASN A C 1
ATOM 740 O O . ASN A 1 94 ? 10.495 -10.402 -11.765 1.00 96.00 94 ASN A O 1
ATOM 744 N N . HIS A 1 95 ? 8.782 -8.957 -11.662 1.00 93.56 95 HIS A N 1
ATOM 745 C CA . HIS A 1 95 ? 7.976 -9.596 -12.708 1.00 93.56 95 HIS A CA 1
ATOM 746 C C . HIS A 1 95 ? 7.575 -8.641 -13.843 1.00 93.56 95 HIS A C 1
ATOM 748 O O . HIS A 1 95 ? 6.571 -8.878 -14.518 1.00 93.56 95 HIS A O 1
ATOM 754 N N . GLU A 1 96 ? 8.372 -7.600 -14.104 1.00 92.81 96 GLU A N 1
ATOM 755 C CA . GLU A 1 96 ? 8.094 -6.558 -15.108 1.00 92.81 96 GLU A CA 1
ATOM 756 C C . GLU A 1 96 ? 7.671 -7.126 -16.478 1.00 92.81 96 GLU A C 1
ATOM 758 O O . GLU A 1 96 ? 6.644 -6.737 -17.032 1.00 92.81 96 GLU A O 1
ATOM 763 N N . ARG A 1 97 ? 8.405 -8.121 -17.004 1.00 91.25 97 ARG A N 1
ATOM 764 C CA . ARG A 1 97 ? 8.167 -8.681 -18.345 1.00 91.25 97 ARG A CA 1
ATOM 765 C C . ARG A 1 97 ? 6.833 -9.407 -18.425 1.00 91.25 97 ARG A C 1
ATOM 767 O O . ARG A 1 97 ? 6.115 -9.259 -19.408 1.00 91.25 97 ARG A O 1
ATOM 774 N N . TYR A 1 98 ? 6.511 -10.181 -17.392 1.00 92.25 98 TYR A N 1
ATOM 775 C CA . TYR A 1 98 ? 5.263 -10.933 -17.330 1.00 92.25 98 TYR A CA 1
ATOM 776 C C . TYR A 1 98 ? 4.065 -9.985 -17.246 1.00 92.25 98 TYR A C 1
ATOM 778 O O . TYR A 1 98 ? 3.093 -10.147 -17.978 1.00 92.25 98 TYR A O 1
ATOM 786 N N . ILE A 1 99 ? 4.165 -8.955 -16.403 1.00 92.88 99 ILE A N 1
ATOM 787 C CA . ILE A 1 99 ? 3.109 -7.955 -16.223 1.00 92.88 99 ILE A CA 1
ATOM 788 C C . ILE A 1 99 ? 2.882 -7.184 -17.522 1.00 92.88 99 ILE A C 1
ATOM 790 O O . ILE A 1 99 ? 1.743 -7.069 -17.960 1.00 92.88 99 ILE A O 1
ATOM 794 N N . ASN A 1 100 ? 3.949 -6.724 -18.178 1.00 89.44 100 ASN A N 1
ATOM 795 C CA . ASN A 1 100 ? 3.845 -5.982 -19.434 1.00 89.44 100 ASN A CA 1
ATOM 796 C C . ASN A 1 100 ? 3.245 -6.827 -20.573 1.00 89.44 100 ASN A C 1
ATOM 798 O O . ASN A 1 100 ? 2.509 -6.294 -21.394 1.00 89.44 100 ASN A O 1
ATOM 802 N N . GLN A 1 101 ? 3.514 -8.138 -20.617 1.00 90.69 101 GLN A N 1
ATOM 803 C CA . GLN A 1 101 ? 2.900 -9.048 -21.598 1.00 90.69 101 GLN A CA 1
ATOM 804 C C . GLN A 1 101 ? 1.418 -9.318 -21.320 1.00 90.69 101 GLN A C 1
ATOM 806 O O . GLN A 1 101 ? 0.642 -9.501 -22.254 1.00 90.69 101 GLN A O 1
ATOM 811 N N . LYS A 1 102 ? 1.037 -9.394 -20.042 1.00 91.06 102 LYS A N 1
ATOM 812 C CA . LYS A 1 102 ? -0.330 -9.707 -19.609 1.00 91.06 102 LYS A CA 1
ATOM 813 C C . LYS A 1 102 ? -1.239 -8.491 -19.511 1.00 91.06 102 LYS A C 1
ATOM 815 O O . LYS A 1 102 ? -2.449 -8.651 -19.420 1.00 91.06 102 LYS A O 1
ATOM 820 N N . TYR A 1 103 ? -0.680 -7.290 -19.498 1.00 90.81 103 TYR A N 1
ATOM 821 C CA . TYR A 1 103 ? -1.462 -6.074 -19.398 1.00 90.81 103 TYR A CA 1
ATOM 822 C C . TYR A 1 103 ? -2.292 -5.842 -20.667 1.00 90.81 103 TYR A C 1
ATOM 824 O O . TYR A 1 103 ? -1.755 -5.567 -21.736 1.00 90.81 103 TYR A O 1
ATOM 832 N N . CYS A 1 104 ? -3.616 -5.912 -20.525 1.00 84.44 104 CYS A N 1
ATOM 833 C CA . CYS A 1 104 ? -4.567 -5.715 -21.623 1.00 84.44 104 CYS A CA 1
ATOM 834 C C . CYS A 1 104 ? -5.023 -4.253 -21.800 1.00 84.44 104 CYS A C 1
ATOM 836 O O . CYS A 1 104 ? -5.857 -3.961 -22.658 1.00 84.44 104 CYS A O 1
ATOM 838 N N . GLY A 1 105 ? -4.528 -3.324 -20.976 1.00 84.12 105 GLY A N 1
ATOM 839 C CA . GLY A 1 105 ? -4.865 -1.905 -21.087 1.00 84.12 105 GLY A CA 1
ATOM 840 C C . GLY A 1 105 ? -4.043 -1.181 -22.156 1.00 84.12 105 GLY A C 1
ATOM 841 O O . GLY A 1 105 ? -3.004 -1.654 -22.611 1.00 84.12 105 GLY A O 1
ATOM 842 N N . TRP A 1 106 ? -4.495 0.011 -22.546 1.00 84.94 106 TRP A N 1
ATOM 843 C CA . TRP A 1 106 ? -3.778 0.845 -23.509 1.00 84.94 106 TRP A CA 1
ATOM 844 C C . TRP A 1 106 ? -2.995 1.958 -22.809 1.00 84.94 106 TRP A C 1
ATOM 846 O O . TRP A 1 106 ? -3.574 2.794 -22.113 1.00 84.94 106 TRP A O 1
ATOM 856 N N . LEU A 1 107 ? -1.681 2.006 -23.042 1.00 84.25 107 LEU A N 1
ATOM 857 C CA . LEU A 1 107 ? -0.813 3.102 -22.611 1.00 84.25 107 LEU A CA 1
ATOM 858 C C . LEU A 1 107 ? -0.459 3.977 -23.813 1.00 84.25 107 LEU A C 1
ATOM 860 O O . LEU A 1 107 ? 0.153 3.509 -24.770 1.00 84.25 107 LEU A O 1
ATOM 864 N N . ARG A 1 108 ? -0.787 5.274 -23.741 1.00 83.44 108 ARG A N 1
ATOM 865 C CA . ARG A 1 108 ? -0.407 6.249 -24.780 1.00 83.44 108 ARG A CA 1
ATOM 866 C C . ARG A 1 108 ? 1.112 6.367 -24.931 1.00 83.44 108 ARG A C 1
ATOM 868 O O . ARG A 1 108 ? 1.609 6.598 -26.029 1.00 83.44 108 ARG A O 1
ATOM 875 N N . THR A 1 109 ? 1.845 6.267 -23.824 1.00 84.44 109 THR A N 1
ATOM 876 C CA . THR A 1 109 ? 3.30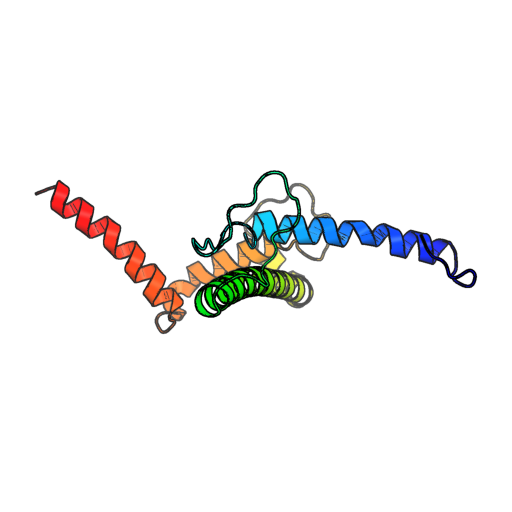5 6.381 -23.790 1.00 84.44 109 THR A CA 1
ATOM 877 C C . THR A 1 109 ? 3.846 5.482 -22.690 1.00 84.44 109 THR A C 1
ATOM 879 O O . THR A 1 109 ? 3.426 5.595 -21.539 1.00 84.44 109 THR A O 1
ATOM 882 N N . VAL A 1 110 ? 4.784 4.605 -23.043 1.00 80.75 110 VAL A N 1
ATOM 883 C CA . VAL A 1 110 ? 5.510 3.768 -22.082 1.00 80.75 110 VAL A CA 1
ATOM 884 C C . VAL A 1 110 ? 6.717 4.569 -21.602 1.00 80.75 110 VAL A C 1
ATOM 886 O O . VAL A 1 110 ? 7.689 4.735 -22.332 1.00 80.75 110 VAL A O 1
ATOM 889 N N . SER A 1 111 ? 6.619 5.147 -20.404 1.00 75.94 111 SER A N 1
ATOM 890 C CA . SER A 1 111 ? 7.645 6.047 -19.856 1.00 75.94 111 SER A CA 1
ATOM 891 C C . SER A 1 111 ? 8.770 5.332 -19.099 1.00 75.94 111 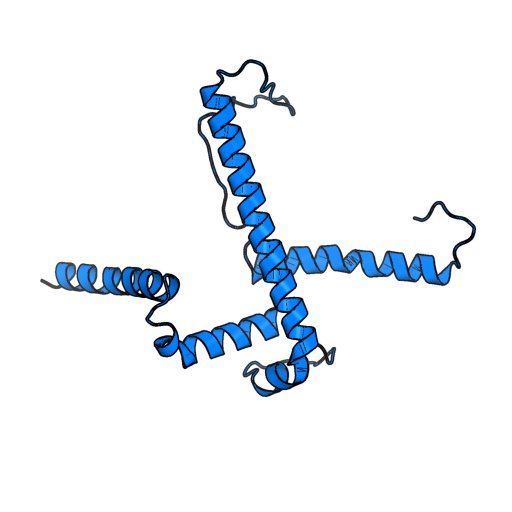SER A C 1
ATOM 893 O O . SER A 1 111 ? 9.747 5.975 -18.730 1.00 75.94 111 SER A O 1
ATOM 895 N N . SER A 1 112 ? 8.613 4.041 -18.798 1.00 82.44 112 SER A N 1
ATOM 896 C CA . SER A 1 112 ? 9.537 3.243 -17.984 1.00 82.44 112 SER A CA 1
ATOM 897 C C . SER A 1 112 ? 9.369 1.756 -18.300 1.00 82.44 112 SER A C 1
ATOM 899 O O . SER A 1 112 ? 8.263 1.328 -18.629 1.00 82.44 112 SER A O 1
ATOM 901 N N . GLU A 1 113 ? 10.449 0.980 -18.176 1.00 86.25 113 GLU A N 1
ATOM 902 C CA . GLU A 1 113 ? 10.419 -0.489 -18.284 1.00 86.25 113 GLU A CA 1
ATOM 903 C C . GLU A 1 113 ? 9.671 -1.122 -17.102 1.00 86.25 113 GLU A C 1
ATOM 905 O O . GLU A 1 113 ? 8.864 -2.037 -17.285 1.00 86.25 113 GLU A O 1
ATOM 910 N N . VAL A 1 114 ? 9.879 -0.567 -15.902 1.00 90.06 114 VAL A N 1
ATOM 911 C CA . VAL A 1 114 ? 9.167 -0.980 -14.690 1.00 90.06 114 VAL A CA 1
ATOM 912 C C . VAL A 1 114 ? 7.724 -0.463 -14.755 1.00 90.06 114 VAL A C 1
ATOM 914 O O . VAL A 1 114 ? 7.538 0.758 -14.875 1.00 90.06 114 VAL A O 1
ATOM 917 N N . PRO A 1 115 ? 6.711 -1.348 -14.666 1.00 91.44 115 PRO A N 1
ATOM 918 C CA . PRO A 1 115 ? 5.307 -0.961 -14.731 1.00 91.44 115 PRO A CA 1
ATOM 919 C C . PRO A 1 115 ? 4.878 -0.168 -13.491 1.00 91.44 115 PRO A C 1
ATOM 921 O O . PRO A 1 115 ? 5.418 -0.339 -12.398 1.00 91.44 115 PRO A O 1
ATOM 924 N N . SER A 1 116 ? 3.858 0.679 -13.651 1.00 91.69 116 SER A N 1
ATOM 925 C CA . SER A 1 116 ? 3.251 1.390 -12.521 1.00 91.69 116 SER A CA 1
ATOM 926 C C . SER A 1 116 ? 2.487 0.436 -11.601 1.00 91.69 116 SER A C 1
ATOM 928 O O . SER A 1 116 ? 1.971 -0.594 -12.044 1.00 91.69 116 SER A O 1
ATOM 930 N N . GLU A 1 117 ? 2.324 0.811 -10.330 1.00 93.06 117 GLU A N 1
ATOM 931 C CA . GLU A 1 117 ? 1.544 0.035 -9.359 1.00 93.06 117 GLU A CA 1
ATOM 932 C C . GLU A 1 117 ? 0.100 -0.196 -9.834 1.00 93.06 117 GLU A C 1
ATOM 934 O O . GLU A 1 117 ? -0.481 -1.247 -9.576 1.00 93.06 117 GLU A O 1
ATOM 939 N N . GLU A 1 118 ? -0.468 0.756 -10.578 1.00 92.00 118 GLU A N 1
ATOM 940 C CA . GLU A 1 118 ? -1.797 0.641 -11.186 1.00 92.00 118 GLU A CA 1
ATOM 941 C C . GLU A 1 118 ? -1.853 -0.451 -12.263 1.00 92.00 118 GLU A C 1
ATOM 943 O O . GLU A 1 118 ? -2.772 -1.271 -12.267 1.00 92.00 118 GLU A O 1
ATOM 948 N N . THR A 1 119 ? -0.839 -0.507 -13.131 1.00 93.44 119 THR A N 1
ATOM 949 C CA . THR A 1 119 ? -0.700 -1.545 -14.166 1.00 93.44 119 THR A CA 1
ATOM 950 C C . THR A 1 119 ? -0.603 -2.920 -13.512 1.00 93.44 119 THR A C 1
ATOM 952 O O . THR A 1 119 ? -1.345 -3.838 -13.863 1.00 93.44 119 THR A O 1
ATOM 955 N N . VAL A 1 120 ? 0.256 -3.038 -12.495 1.00 95.06 120 VAL A N 1
ATOM 956 C CA . VAL A 1 120 ? 0.452 -4.273 -11.726 1.00 95.06 120 VAL A CA 1
ATOM 957 C C . VAL A 1 120 ? -0.851 -4.707 -11.057 1.00 95.06 120 VAL A C 1
ATOM 959 O O . VAL A 1 120 ? -1.253 -5.863 -11.180 1.00 95.06 120 VAL A O 1
ATOM 962 N N . MET A 1 121 ? -1.555 -3.786 -10.392 1.00 94.69 121 MET A N 1
ATOM 963 C CA . MET A 1 121 ? -2.832 -4.085 -9.742 1.00 94.69 121 MET A CA 1
ATOM 964 C C . MET A 1 121 ? -3.891 -4.541 -10.752 1.00 94.69 121 MET A C 1
ATOM 966 O O . MET A 1 121 ? -4.662 -5.450 -10.446 1.00 94.69 121 MET A O 1
ATOM 970 N N . SER A 1 122 ? -3.935 -3.935 -11.942 1.00 93.75 122 SER A N 1
ATOM 971 C CA . SER A 1 122 ? -4.868 -4.324 -13.003 1.00 93.75 122 SER A CA 1
ATOM 972 C C . SER A 1 122 ? -4.637 -5.766 -13.449 1.00 93.75 122 SER A C 1
ATOM 974 O O . SER A 1 122 ? -5.583 -6.551 -13.455 1.00 93.75 122 SER A O 1
ATOM 976 N N . VAL A 1 123 ? -3.383 -6.134 -13.736 1.00 94.56 123 VAL A N 1
ATOM 977 C CA . VAL A 1 123 ? -3.019 -7.504 -14.135 1.00 94.56 123 VAL A CA 1
ATOM 978 C C . VAL A 1 123 ? -3.321 -8.503 -13.021 1.00 94.56 123 VAL A C 1
ATOM 980 O O . VAL A 1 123 ? -3.937 -9.532 -13.271 1.00 94.56 123 VAL A O 1
ATOM 983 N N . ILE A 1 124 ? -2.954 -8.196 -11.771 1.00 93.19 124 ILE A N 1
ATOM 984 C CA . ILE A 1 124 ? -3.243 -9.077 -10.626 1.00 93.19 124 ILE A CA 1
ATOM 985 C C . ILE A 1 124 ? -4.748 -9.285 -10.463 1.00 93.19 124 ILE A C 1
ATOM 987 O O . ILE A 1 124 ? -5.192 -10.399 -10.196 1.00 93.19 124 ILE A O 1
ATOM 991 N N . ARG A 1 125 ? -5.544 -8.222 -10.611 1.00 90.75 125 ARG A N 1
ATOM 992 C CA . ARG A 1 125 ? -7.002 -8.299 -10.504 1.00 90.75 125 ARG A CA 1
ATOM 993 C C . ARG A 1 125 ? -7.581 -9.209 -11.585 1.00 90.75 125 ARG A C 1
ATOM 995 O O . ARG A 1 125 ? -8.409 -10.058 -11.271 1.00 90.75 125 ARG A O 1
ATOM 1002 N N . GLU A 1 126 ? -7.147 -9.036 -12.825 1.00 91.06 126 GLU A N 1
ATOM 1003 C CA . GLU A 1 126 ? -7.566 -9.859 -13.959 1.00 91.06 126 GLU A CA 1
ATOM 1004 C C . GLU A 1 126 ? -7.190 -11.333 -13.748 1.00 91.06 126 GLU A C 1
ATOM 1006 O O . GLU A 1 126 ? -8.060 -12.203 -13.784 1.00 91.06 126 GLU A O 1
ATOM 1011 N N . GLU A 1 127 ? -5.936 -11.616 -13.394 1.00 90.25 127 GLU A N 1
ATOM 1012 C CA . GLU A 1 127 ? -5.457 -12.973 -13.103 1.00 90.25 127 GLU A CA 1
ATOM 1013 C C . GLU A 1 127 ? -6.185 -13.609 -11.907 1.00 90.25 127 GLU A C 1
ATOM 1015 O O . GLU A 1 127 ? -6.503 -14.801 -11.932 1.00 90.25 127 GLU A O 1
ATOM 1020 N N . PHE A 1 128 ? -6.512 -12.830 -10.871 1.00 88.56 128 PHE A N 1
ATOM 1021 C CA . PHE A 1 128 ? -7.303 -13.302 -9.734 1.00 88.56 128 PHE A CA 1
ATOM 1022 C C . PHE A 1 128 ? -8.718 -13.712 -10.154 1.00 88.56 128 PHE A C 1
ATOM 1024 O O . PHE A 1 128 ? -9.203 -14.759 -9.723 1.00 88.56 128 PHE A O 1
ATOM 1031 N N . PHE A 1 129 ? -9.379 -12.921 -11.005 1.00 85.94 129 PHE A N 1
ATOM 1032 C CA . PHE A 1 129 ? -10.718 -13.247 -11.498 1.00 85.94 129 PHE A CA 1
ATOM 1033 C C . PHE A 1 129 ? -10.713 -14.405 -12.502 1.00 85.94 129 PHE A C 1
ATOM 1035 O O . PHE A 1 129 ? -11.594 -15.262 -12.432 1.00 85.94 129 PHE A O 1
ATOM 1042 N N . HIS A 1 130 ? -9.712 -14.502 -13.379 1.00 87.88 130 HIS A N 1
ATOM 1043 C CA . HIS A 1 130 ? -9.562 -15.657 -14.269 1.00 87.88 130 HIS A CA 1
ATOM 1044 C C . HIS A 1 130 ? -9.354 -16.957 -13.490 1.00 87.88 130 HIS A C 1
ATOM 1046 O O . HIS A 1 130 ? -9.957 -17.981 -13.811 1.00 87.88 130 HIS A O 1
ATOM 1052 N N . ASN A 1 131 ? -8.565 -16.908 -12.416 1.00 88.12 131 ASN A N 1
ATOM 1053 C CA . ASN A 1 131 ? -8.284 -18.058 -11.561 1.00 88.12 131 ASN A CA 1
ATOM 1054 C C . ASN A 1 131 ? -9.227 -18.159 -10.352 1.00 88.12 131 ASN A C 1
ATOM 1056 O O . ASN A 1 131 ? -8.940 -18.899 -9.411 1.00 88.12 131 ASN A O 1
ATOM 1060 N N . PHE A 1 132 ? -10.365 -17.455 -10.357 1.00 83.56 132 PHE A N 1
ATOM 1061 C CA . PHE A 1 132 ? -11.217 -17.290 -9.172 1.00 83.56 132 PHE A CA 1
ATOM 1062 C C . PHE A 1 132 ? -11.652 -18.625 -8.548 1.00 83.56 132 PHE A C 1
ATOM 1064 O O . PHE A 1 132 ? -11.704 -18.774 -7.326 1.00 83.56 132 PHE A O 1
ATOM 1071 N N . PHE A 1 133 ? -11.902 -19.638 -9.382 1.00 81.19 133 PHE A N 1
ATOM 1072 C CA . PHE A 1 133 ? -12.279 -20.977 -8.931 1.00 81.19 133 PHE A CA 1
ATOM 1073 C C . PHE A 1 133 ? -11.154 -21.750 -8.233 1.00 81.19 133 PHE A C 1
ATOM 1075 O O . PHE A 1 133 ? -11.451 -22.621 -7.418 1.00 81.19 133 PHE A O 1
ATOM 1082 N N . ASN A 1 134 ? -9.890 -21.431 -8.493 1.00 86.38 134 ASN A N 1
ATOM 1083 C CA . ASN A 1 134 ? -8.764 -22.066 -7.807 1.00 86.38 134 ASN A CA 1
ATOM 1084 C C . ASN A 1 134 ? -8.678 -21.612 -6.339 1.00 86.38 134 ASN A C 1
ATOM 1086 O O . ASN A 1 134 ? -8.114 -22.309 -5.501 1.00 86.38 134 ASN A O 1
ATOM 1090 N N . PHE A 1 135 ? -9.321 -20.490 -5.996 1.00 81.81 135 PHE A N 1
ATOM 1091 C CA . PHE A 1 135 ? -9.364 -19.929 -4.645 1.00 81.81 135 PHE A CA 1
ATOM 1092 C C . PHE A 1 135 ? -10.621 -20.313 -3.850 1.00 81.81 135 PHE A C 1
ATOM 1094 O O . PHE A 1 135 ? -10.902 -19.683 -2.829 1.00 81.81 135 PHE A O 1
ATOM 1101 N N . ARG A 1 136 ? -11.367 -21.349 -4.264 1.00 80.62 136 ARG A N 1
ATOM 1102 C CA . ARG A 1 136 ? -12.621 -21.798 -3.613 1.00 80.62 136 ARG A CA 1
ATOM 1103 C C . ARG A 1 136 ? -12.499 -22.044 -2.107 1.00 80.62 136 ARG A C 1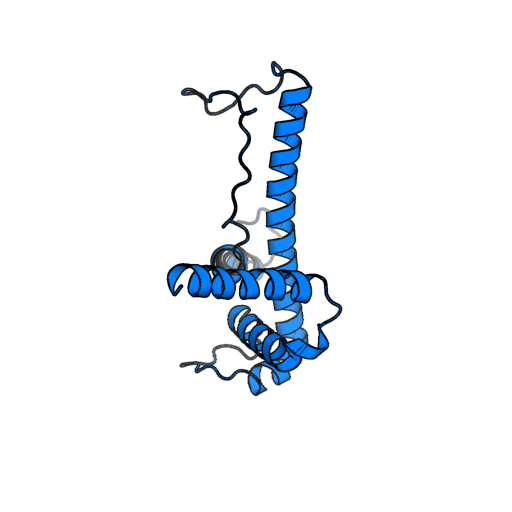
ATOM 1105 O O . ARG A 1 136 ? -13.441 -21.776 -1.370 1.00 80.62 136 ARG A O 1
ATOM 1112 N N . ASN A 1 137 ? -11.340 -22.523 -1.661 1.00 84.38 137 ASN A N 1
ATOM 1113 C CA . ASN A 1 137 ? -11.080 -22.828 -0.251 1.00 84.38 137 ASN A CA 1
ATOM 1114 C C . ASN A 1 137 ? -10.628 -21.602 0.562 1.00 84.38 137 ASN A C 1
ATOM 1116 O O . ASN A 1 137 ? -10.380 -21.715 1.759 1.00 84.38 137 ASN A O 1
ATOM 1120 N N . SER A 1 138 ? -10.495 -20.431 -0.065 1.00 86.25 138 SER A N 1
ATOM 1121 C CA . SER A 1 138 ? -10.104 -19.207 0.630 1.00 86.25 138 SER A CA 1
ATOM 1122 C C . SER A 1 138 ? -11.292 -18.553 1.341 1.00 86.25 138 SER A C 1
ATOM 1124 O O . SER A 1 138 ? -12.426 -18.551 0.855 1.00 86.25 138 SER A O 1
ATOM 1126 N N . VAL A 1 139 ? -11.010 -17.901 2.470 1.00 85.25 139 VAL A N 1
ATOM 1127 C CA . VAL A 1 139 ? -11.998 -17.090 3.199 1.00 85.25 139 VAL A CA 1
ATOM 1128 C C . VAL A 1 139 ? -12.541 -15.961 2.314 1.00 85.25 139 VAL A C 1
ATOM 1130 O O . VAL A 1 139 ? -13.732 -15.661 2.344 1.00 85.25 139 VAL A O 1
ATOM 1133 N N . ILE A 1 140 ? -11.684 -15.375 1.471 1.00 84.50 140 ILE A N 1
ATOM 1134 C CA . ILE A 1 140 ? -12.041 -14.295 0.541 1.00 84.50 140 ILE A CA 1
ATOM 1135 C C . ILE A 1 140 ? -13.114 -14.763 -0.447 1.00 84.50 140 ILE A C 1
ATOM 1137 O O . ILE A 1 140 ? -14.120 -14.077 -0.626 1.00 84.50 140 ILE A O 1
ATOM 1141 N N . TYR A 1 141 ? -12.942 -15.947 -1.039 1.00 85.31 141 TYR A N 1
ATOM 1142 C CA . TYR A 1 141 ? -13.942 -16.541 -1.924 1.00 85.31 141 TYR A CA 1
ATOM 1143 C C . TYR A 1 141 ? -15.285 -16.724 -1.207 1.00 85.31 141 TYR A C 1
ATOM 1145 O O . TYR A 1 141 ? -16.323 -16.314 -1.730 1.00 85.31 141 TYR A O 1
ATOM 1153 N N . GLY A 1 142 ? -15.267 -17.259 0.019 1.00 84.44 142 GLY A N 1
ATOM 1154 C CA . GLY A 1 142 ? -16.467 -17.406 0.847 1.00 84.44 142 GLY A CA 1
ATOM 1155 C C . GLY A 1 142 ? -17.185 -16.074 1.093 1.00 84.44 142 GLY A C 1
ATOM 1156 O O . GLY A 1 142 ? -18.399 -15.975 0.904 1.00 84.44 142 GLY A O 1
ATOM 1157 N N . ILE A 1 143 ? -16.436 -15.020 1.435 1.00 87.81 143 ILE A N 1
ATOM 1158 C CA . ILE A 1 143 ? -16.981 -13.674 1.653 1.00 87.81 143 ILE A CA 1
ATOM 1159 C C . ILE A 1 143 ? -17.599 -13.117 0.365 1.00 87.81 143 ILE A C 1
ATOM 1161 O O . ILE A 1 143 ? -18.740 -12.649 0.397 1.00 87.81 143 ILE A O 1
ATOM 1165 N N . ILE A 1 144 ? -16.894 -13.181 -0.768 1.00 86.06 144 ILE A N 1
ATOM 1166 C CA . ILE A 1 144 ? -17.384 -12.662 -2.055 1.00 86.06 144 ILE A CA 1
ATOM 1167 C C . ILE A 1 144 ? -18.667 -13.389 -2.472 1.00 86.06 144 ILE A C 1
ATOM 1169 O O . ILE A 1 144 ? -19.671 -12.741 -2.775 1.00 86.06 144 ILE A O 1
ATOM 1173 N N . MET A 1 145 ? -18.676 -14.723 -2.405 1.00 84.31 145 MET A N 1
ATOM 1174 C CA . MET A 1 145 ? -19.849 -15.531 -2.752 1.00 84.31 145 MET A CA 1
ATOM 1175 C C . MET A 1 145 ? -21.032 -15.292 -1.806 1.00 84.31 145 MET A C 1
ATOM 1177 O O . MET A 1 145 ? -22.185 -15.303 -2.236 1.00 84.31 145 MET A O 1
ATOM 1181 N N . SER A 1 146 ? -20.778 -15.033 -0.520 1.00 87.31 146 SER A N 1
ATOM 1182 C CA . SER A 1 146 ? -21.843 -14.691 0.432 1.00 87.31 146 SER A CA 1
ATOM 1183 C C . SER A 1 146 ? -22.524 -13.359 0.092 1.00 87.31 146 SER A C 1
ATOM 1185 O O . SER A 1 146 ? -23.732 -13.214 0.283 1.00 87.31 146 SER A O 1
ATOM 1187 N N . LYS A 1 147 ? -21.771 -12.391 -0.447 1.00 83.00 147 LYS A N 1
ATOM 1188 C CA . LYS A 1 147 ? -22.294 -11.078 -0.839 1.00 83.00 147 LYS A CA 1
ATOM 1189 C C . LYS A 1 147 ? -22.988 -11.104 -2.198 1.00 83.00 147 LYS A C 1
ATOM 1191 O O . LYS A 1 147 ? -23.976 -10.397 -2.354 1.00 83.00 147 LYS A O 1
ATOM 1196 N N . SER A 1 148 ? -22.536 -11.929 -3.145 1.00 74.56 148 SER A N 1
ATOM 1197 C CA . SER A 1 148 ? -23.177 -12.060 -4.463 1.00 74.56 148 SER A CA 1
ATOM 1198 C C . SER 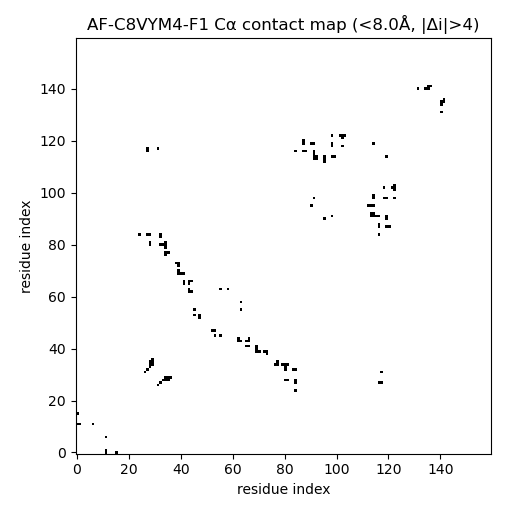A 1 148 ? -24.523 -12.794 -4.422 1.00 74.56 148 SER A C 1
ATOM 1200 O O . SER A 1 148 ? -25.378 -12.537 -5.264 1.00 74.56 148 SER A O 1
ATOM 1202 N N . ARG A 1 149 ? -24.761 -13.656 -3.421 1.00 60.97 149 ARG A N 1
ATOM 1203 C CA . ARG A 1 149 ? -26.040 -14.375 -3.246 1.00 60.97 149 ARG A CA 1
ATOM 1204 C C . ARG A 1 149 ? -27.185 -13.506 -2.709 1.00 60.97 149 ARG A C 1
ATOM 1206 O O . ARG A 1 149 ? -28.336 -13.727 -3.075 1.00 60.97 149 ARG A O 1
ATOM 1213 N N . LYS A 1 150 ? -26.893 -12.502 -1.876 1.00 58.03 150 LYS A N 1
ATOM 1214 C CA . LYS A 1 150 ? -27.904 -11.601 -1.283 1.00 58.03 150 LYS A CA 1
ATOM 1215 C C . LYS A 1 150 ? -28.742 -10.800 -2.303 1.00 58.03 150 LYS A C 1
ATOM 1217 O O . LYS A 1 150 ? -29.957 -10.768 -2.134 1.00 58.03 150 LYS A O 1
ATOM 1222 N N . PRO A 1 151 ? -28.177 -10.206 -3.374 1.00 54.94 151 PRO A N 1
ATOM 1223 C CA . PRO A 1 151 ? -28.967 -9.468 -4.366 1.00 54.94 151 PRO A CA 1
ATOM 1224 C C . PRO A 1 151 ? -29.827 -10.349 -5.288 1.00 54.94 151 PRO A C 1
ATOM 1226 O O . PRO A 1 151 ? -30.598 -9.803 -6.075 1.00 54.94 151 PRO A O 1
ATOM 1229 N N . PHE A 1 152 ? -29.692 -11.681 -5.236 1.00 49.28 152 PHE A N 1
ATOM 1230 C CA . PHE A 1 152 ? -30.531 -12.600 -6.014 1.00 49.28 152 PHE A CA 1
ATOM 1231 C C . PHE A 1 152 ? -31.832 -12.952 -5.277 1.00 49.28 152 PHE A C 1
ATOM 1233 O O . PHE A 1 152 ? -32.885 -12.993 -5.899 1.00 49.28 152 PHE A O 1
ATOM 1240 N N . MET A 1 153 ? -31.781 -13.128 -3.952 1.00 50.81 153 MET A N 1
ATOM 1241 C CA . MET A 1 153 ? -32.967 -13.463 -3.147 1.00 50.81 153 MET A CA 1
ATOM 1242 C C . MET A 1 153 ? -33.928 -12.279 -2.983 1.00 50.81 153 MET A C 1
ATOM 1244 O O . MET A 1 153 ? -35.123 -12.442 -3.197 1.00 50.81 153 MET A O 1
ATOM 1248 N N . HIS A 1 154 ? -33.410 -11.067 -2.749 1.00 52.59 154 HIS A N 1
ATOM 1249 C CA . HIS A 1 154 ? -34.246 -9.859 -2.632 1.00 52.59 154 HIS A CA 1
ATOM 1250 C C . HIS A 1 154 ? -35.019 -9.537 -3.925 1.00 52.59 154 HIS A C 1
ATOM 1252 O O . HIS A 1 154 ? -36.077 -8.928 -3.892 1.00 52.59 154 HIS A O 1
ATOM 1258 N N . ARG A 1 155 ? -34.501 -9.969 -5.083 1.00 49.97 155 ARG A N 1
ATOM 1259 C CA . ARG A 1 155 ? -35.127 -9.736 -6.392 1.00 49.97 155 ARG A CA 1
ATOM 1260 C C . ARG A 1 155 ? -36.202 -10.771 -6.747 1.00 49.97 155 ARG A C 1
ATOM 1262 O O . ARG A 1 155 ? -36.979 -10.531 -7.659 1.00 49.97 155 ARG A O 1
ATOM 1269 N N . LEU A 1 156 ? -36.216 -11.920 -6.067 1.00 50.41 156 LEU A N 1
ATOM 1270 C CA . LEU A 1 156 ? -37.249 -12.951 -6.218 1.00 50.41 156 LEU A CA 1
ATOM 1271 C C . LEU A 1 156 ? -38.428 -12.702 -5.267 1.00 50.41 156 LEU A C 1
ATOM 1273 O O . LEU A 1 156 ? -39.568 -12.946 -5.648 1.00 50.41 156 LEU A O 1
ATOM 1277 N N . GLU A 1 157 ? -38.167 -12.154 -4.077 1.00 51.09 157 GLU A N 1
ATOM 1278 C CA . GLU A 1 157 ? -39.211 -11.727 -3.132 1.00 51.09 157 GLU A CA 1
ATOM 1279 C C . GLU A 1 157 ? -39.990 -10.491 -3.616 1.00 51.09 157 GLU A C 1
ATOM 1281 O O . GLU A 1 157 ? -41.166 -10.367 -3.310 1.00 51.09 157 GLU A O 1
ATOM 1286 N N . GLU A 1 158 ? -39.383 -9.609 -4.418 1.00 52.72 158 GLU A N 1
ATOM 1287 C CA . GLU A 1 158 ? -40.075 -8.466 -5.049 1.00 52.72 158 GLU A CA 1
ATOM 1288 C C . GLU A 1 158 ? -40.833 -8.831 -6.341 1.00 52.72 158 GLU A C 1
ATOM 1290 O O . GLU A 1 158 ? -41.562 -8.003 -6.887 1.00 52.72 158 GLU A O 1
ATOM 1295 N N . ALA A 1 159 ? -40.645 -10.051 -6.854 1.00 52.00 159 ALA A N 1
ATOM 1296 C CA . ALA A 1 159 ? -41.246 -10.539 -8.099 1.00 52.00 159 ALA A CA 1
ATOM 1297 C C . ALA A 1 159 ? -42.327 -11.619 -7.880 1.00 52.00 159 ALA A C 1
ATOM 1299 O O . ALA A 1 159 ? -42.788 -12.213 -8.857 1.00 52.00 159 ALA A O 1
ATOM 1300 N N . SER A 1 160 ? -42.705 -11.874 -6.621 1.00 42.75 160 SER A N 1
ATOM 1301 C CA . SER A 1 160 ? -43.746 -12.823 -6.190 1.00 42.75 160 SER A CA 1
ATOM 1302 C C . SER A 1 160 ? -44.899 -12.077 -5.527 1.00 42.75 160 SER A C 1
ATOM 1304 O O . SER A 1 160 ? -46.058 -12.496 -5.731 1.00 42.75 160 SER A O 1
#

Sequence (160 aa):
MCSDLNIDPLNVIRAYSYRFKIEVSFKVMKHLIGSFCYHFWTLAWPKLGNKTTSDLTNLSSQKQQLIASSINAIEGFVNFGCIATGILQIIAINHERYINQKYCGWLRTVSSEVPSEETVMSVIREEFFHNFFNFRNSVIYGIIMSKSRKPFMHRLEEAS

Organism: Desulfofarcimen acetoxidans (strain ATCC 49208 / DSM 771 / KCTC 5769 / VKM B-1644 / 5575) (NCBI:txid485916)